Protein AF-A0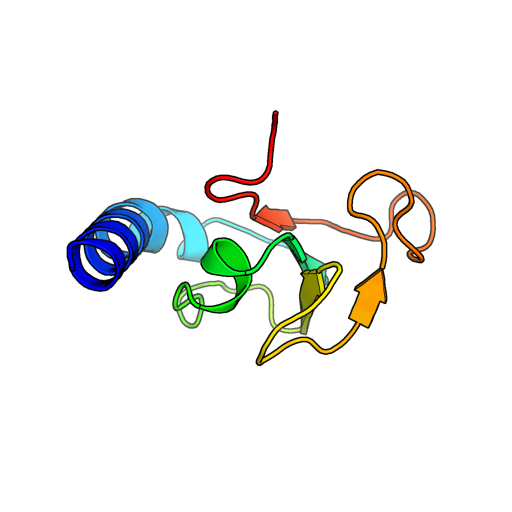AAW9EC09-F1 (afdb_monomer_lite)

Foldseek 3Di:
DCLVVVLVVVLVVCLVVLLVFDDAEEEQEDDSSVPRDSVSHPHDHYAYEDCDDPDHPYHDDPVDDPDDPPRHRHYHQDVNDD

Secondary structure (DSSP, 8-state):
--HHHHHHHHHHHHHHHHTT--SSEEEEESHHHHHS--TT-S--EEEEEESS-TT-SEE--TTS--S-TT--SEEE-TT---

Radius of gyration: 12.36 Å; chains: 1; bounding box: 35×24×30 Å

Structure (mmCIF, N/CA/C/O backbone):
data_AF-A0AAW9EC09-F1
#
_entry.id   AF-A0AAW9EC09-F1
#
loop_
_atom_site.group_PDB
_atom_site.id
_atom_site.type_symbol
_atom_site.label_atom_id
_atom_site.label_alt_id
_atom_site.label_comp_id
_atom_site.label_asym_id
_atom_site.label_entity_id
_atom_site.label_seq_id
_atom_site.pdbx_PDB_ins_code
_atom_site.Cartn_x
_atom_site.Cartn_y
_atom_site.Cartn_z
_atom_site.occupancy
_atom_site.B_iso_or_equiv
_atom_site.auth_seq_id
_atom_site.auth_comp_id
_atom_site.auth_asym_id
_atom_site.auth_atom_id
_atom_site.pdbx_PDB_model_num
ATOM 1 N N . PRO A 1 1 ? -22.548 -3.841 4.500 1.00 59.31 1 PRO A N 1
ATOM 2 C CA . PRO A 1 1 ? -22.681 -3.098 5.779 1.00 59.31 1 PRO A CA 1
ATOM 3 C C . PRO A 1 1 ? -21.457 -3.181 6.713 1.00 59.31 1 PRO A C 1
ATOM 5 O O . PRO A 1 1 ? -21.212 -2.212 7.408 1.00 59.31 1 PRO A O 1
ATOM 8 N N . TRP A 1 2 ? -20.686 -4.281 6.733 1.00 83.69 2 TRP A N 1
ATOM 9 C CA . TRP A 1 2 ? -19.540 -4.463 7.653 1.00 83.69 2 TRP A CA 1
ATOM 10 C C . TRP A 1 2 ? -18.168 -4.068 7.075 1.00 83.69 2 TRP A C 1
ATOM 12 O O . TRP A 1 2 ? -17.149 -4.322 7.708 1.00 83.69 2 TRP A O 1
ATOM 22 N N . GLY A 1 3 ? -18.136 -3.478 5.874 1.00 86.81 3 GLY A N 1
ATOM 23 C CA . GLY A 1 3 ? -16.893 -3.136 5.170 1.00 86.81 3 GLY A CA 1
ATOM 24 C C . GLY A 1 3 ? -16.020 -2.154 5.950 1.00 86.81 3 GLY A C 1
ATOM 25 O O . GLY A 1 3 ? -14.845 -2.435 6.154 1.00 86.81 3 GLY A O 1
ATOM 26 N N . GLU A 1 4 ? -16.614 -1.080 6.478 1.00 91.19 4 GLU A N 1
ATOM 27 C CA . GLU A 1 4 ? -15.891 -0.086 7.287 1.00 91.19 4 GLU A CA 1
ATOM 28 C C . GLU A 1 4 ? -15.270 -0.701 8.540 1.00 91.19 4 GLU A C 1
ATOM 30 O O . GLU A 1 4 ? -14.080 -0.551 8.773 1.00 91.19 4 GLU A O 1
ATOM 35 N N . HIS A 1 5 ? -16.032 -1.487 9.304 1.00 93.56 5 HIS A N 1
ATOM 36 C CA . HIS A 1 5 ? -15.497 -2.147 10.498 1.00 93.56 5 HIS A CA 1
ATOM 37 C C . HIS A 1 5 ? -14.399 -3.161 10.173 1.00 93.56 5 HIS A C 1
ATOM 39 O O . HIS A 1 5 ? -13.472 -3.348 10.958 1.00 93.56 5 HIS A O 1
ATOM 45 N N . TYR A 1 6 ? -14.487 -3.821 9.016 1.00 93.44 6 TYR A N 1
ATOM 46 C CA . TYR A 1 6 ? -13.425 -4.705 8.553 1.00 93.44 6 TYR A CA 1
ATOM 47 C C . TYR A 1 6 ? -12.154 -3.919 8.204 1.00 93.44 6 TYR A C 1
ATOM 49 O O . TYR A 1 6 ? -11.066 -4.310 8.624 1.00 93.44 6 TYR A O 1
ATOM 57 N N . ARG A 1 7 ? -12.293 -2.786 7.504 1.00 94.75 7 ARG A N 1
ATOM 58 C CA . ARG A 1 7 ? -11.194 -1.861 7.196 1.00 94.75 7 ARG A CA 1
ATOM 59 C C . ARG A 1 7 ? -10.542 -1.313 8.471 1.00 94.75 7 ARG A C 1
ATOM 61 O O . ARG A 1 7 ? -9.334 -1.445 8.625 1.00 94.75 7 ARG A O 1
ATOM 68 N N . GLU A 1 8 ? -11.330 -0.804 9.416 1.00 95.62 8 GLU A N 1
ATOM 69 C CA . GLU A 1 8 ? -10.854 -0.284 10.709 1.00 95.62 8 GLU A CA 1
ATOM 70 C C . GLU A 1 8 ? -10.106 -1.355 11.521 1.00 95.62 8 GLU A C 1
ATOM 72 O O . GLU A 1 8 ? -9.063 -1.090 12.122 1.00 95.62 8 GLU A O 1
ATOM 77 N N . ALA A 1 9 ? -10.604 -2.596 11.523 1.00 95.62 9 ALA A N 1
ATOM 78 C CA . ALA A 1 9 ? -9.926 -3.705 12.185 1.00 95.62 9 ALA A CA 1
ATOM 79 C C . ALA A 1 9 ? -8.574 -4.028 11.528 1.00 95.62 9 ALA A C 1
ATOM 81 O O . ALA A 1 9 ? -7.609 -4.323 12.238 1.00 95.62 9 ALA A O 1
ATOM 82 N N . LEU A 1 10 ? -8.483 -3.957 10.194 1.00 95.31 10 LEU A N 1
ATOM 83 C CA . LEU A 1 10 ? -7.218 -4.120 9.474 1.00 95.31 10 LEU A CA 1
ATOM 84 C C . LEU A 1 10 ? -6.241 -2.993 9.816 1.00 95.31 10 LEU A C 1
ATOM 86 O O . LEU A 1 10 ? -5.103 -3.280 10.174 1.00 95.31 10 LEU A O 1
ATOM 90 N N . GLU A 1 11 ? -6.680 -1.737 9.776 1.00 96.00 11 GLU A N 1
ATOM 91 C CA . GLU A 1 11 ? -5.867 -0.567 10.138 1.00 96.00 11 GLU A CA 1
ATOM 92 C C . GLU A 1 11 ? -5.305 -0.676 11.554 1.00 96.00 11 GLU A C 1
ATOM 94 O O . GLU A 1 11 ? -4.101 -0.515 11.765 1.00 96.00 11 GLU A O 1
ATOM 99 N N . TYR A 1 12 ? -6.150 -1.035 12.525 1.00 95.88 12 TYR A N 1
ATOM 100 C CA . TYR A 1 12 ? -5.726 -1.229 13.908 1.00 95.88 12 TYR A CA 1
ATOM 101 C C . TYR A 1 12 ? -4.604 -2.271 14.028 1.00 95.88 12 TYR A C 1
ATOM 103 O O . TYR A 1 12 ? -3.631 -2.062 14.755 1.00 95.88 12 TYR A O 1
ATOM 111 N N . GLN A 1 13 ? -4.712 -3.382 13.294 1.00 95.88 13 GLN A N 1
ATOM 112 C CA . GLN A 1 13 ? -3.702 -4.441 13.310 1.00 95.88 13 GLN A CA 1
ATOM 113 C 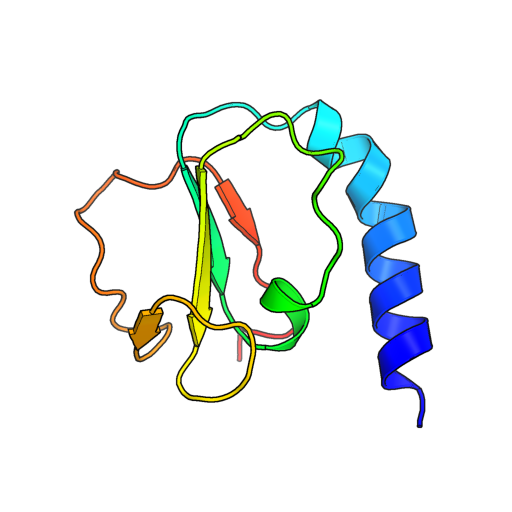C . GLN A 1 13 ? -2.440 -4.076 12.516 1.00 95.88 13 GLN A C 1
ATOM 115 O O . GLN A 1 13 ? -1.351 -4.500 12.898 1.00 95.88 13 GLN A O 1
ATOM 120 N N . LEU A 1 14 ? -2.558 -3.300 11.434 1.00 95.31 14 LEU A N 1
ATOM 121 C CA . LEU A 1 14 ? -1.448 -2.936 10.546 1.00 95.31 14 LEU A CA 1
ATOM 122 C C . LEU A 1 14 ? -0.619 -1.755 11.062 1.00 95.31 14 LEU A C 1
ATOM 124 O O . LEU A 1 14 ? 0.593 -1.735 10.850 1.00 95.31 14 LEU A O 1
ATOM 128 N N . ASN A 1 15 ? -1.225 -0.810 11.783 1.00 95.00 15 ASN A N 1
ATOM 129 C CA . ASN A 1 15 ? -0.558 0.406 12.262 1.00 95.00 15 ASN A CA 1
ATOM 130 C C . ASN A 1 15 ? 0.776 0.161 12.997 1.00 95.00 15 ASN A C 1
ATOM 132 O O . ASN A 1 15 ? 1.774 0.801 12.653 1.00 95.00 15 ASN A O 1
ATOM 136 N N . PRO A 1 16 ? 0.882 -0.799 13.940 1.00 95.00 16 PRO A N 1
ATOM 137 C CA . PRO A 1 16 ? 2.154 -1.102 14.601 1.00 95.00 16 PRO A CA 1
ATOM 138 C C . PRO A 1 16 ? 3.247 -1.634 13.660 1.00 95.00 16 PRO A C 1
ATOM 140 O O . PRO A 1 16 ? 4.429 -1.623 14.016 1.00 95.00 16 PRO A O 1
ATOM 143 N N . TRP A 1 17 ? 2.864 -2.154 12.493 1.00 94.19 17 TRP A N 1
ATOM 144 C CA . TRP A 1 17 ? 3.775 -2.686 11.481 1.00 94.19 17 TRP A CA 1
ATOM 145 C C . TRP A 1 17 ? 4.173 -1.641 10.453 1.00 94.19 17 TRP A C 1
ATOM 147 O O . TRP A 1 17 ? 5.324 -1.654 10.027 1.00 94.19 17 TRP A O 1
ATOM 157 N N . PHE A 1 18 ? 3.285 -0.711 10.104 1.00 95.06 18 PHE A N 1
ATOM 158 C CA . PHE A 1 18 ? 3.594 0.363 9.161 1.00 95.06 18 PHE A CA 1
ATOM 159 C C . PHE A 1 18 ? 4.815 1.188 9.581 1.00 95.06 18 PHE A C 1
ATOM 161 O O . PHE A 1 18 ? 5.678 1.461 8.747 1.00 95.06 18 PHE A O 1
ATOM 168 N N . ALA A 1 19 ? 4.967 1.467 10.878 1.00 89.31 19 ALA A N 1
ATOM 169 C CA . ALA A 1 19 ? 6.136 2.166 11.420 1.00 89.31 19 ALA A CA 1
ATOM 170 C C . ALA A 1 19 ? 7.466 1.389 11.275 1.00 89.31 19 ALA A C 1
ATOM 172 O O . ALA A 1 19 ? 8.541 1.957 11.458 1.00 89.31 19 ALA A O 1
ATOM 173 N N . LYS A 1 20 ? 7.403 0.084 10.981 1.00 93.31 20 LYS A N 1
ATOM 174 C CA . LYS A 1 20 ? 8.559 -0.815 10.826 1.00 93.31 20 LYS A CA 1
ATOM 175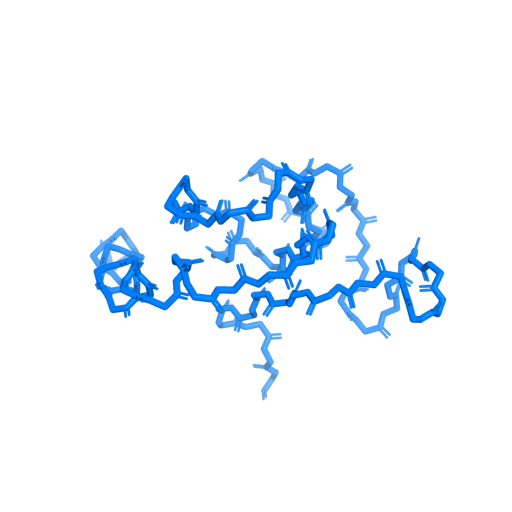 C C . LYS A 1 20 ? 8.868 -1.136 9.362 1.00 93.31 20 LYS A C 1
ATOM 177 O O . LYS A 1 20 ? 9.818 -1.869 9.096 1.00 93.31 20 LYS A O 1
ATOM 182 N N . MET A 1 21 ? 8.045 -0.662 8.428 1.00 94.25 21 MET A N 1
ATOM 183 C CA . MET A 1 21 ? 8.263 -0.840 6.996 1.00 94.25 21 MET A CA 1
ATOM 184 C C . MET A 1 21 ? 9.163 0.281 6.477 1.00 94.25 21 MET A C 1
ATOM 186 O O . MET A 1 21 ? 8.961 1.450 6.802 1.00 94.25 21 MET A O 1
ATOM 190 N N . TYR A 1 22 ? 10.150 -0.081 5.662 1.00 91.31 22 TYR A N 1
ATOM 191 C CA . TYR A 1 22 ? 11.135 0.844 5.109 1.00 91.31 22 TYR A CA 1
ATOM 192 C C . TYR A 1 22 ? 11.272 0.618 3.607 1.00 91.31 22 TYR A C 1
ATOM 194 O O . TYR A 1 22 ? 11.104 -0.501 3.128 1.00 91.31 22 TYR A O 1
ATOM 202 N N . GLY A 1 23 ? 11.591 1.684 2.882 1.00 93.44 23 GLY A N 1
ATOM 203 C CA . GLY A 1 23 ? 11.687 1.680 1.430 1.00 93.44 23 GLY A CA 1
ATOM 204 C C . GLY A 1 23 ? 11.333 3.043 0.853 1.00 93.44 23 GLY A C 1
ATOM 205 O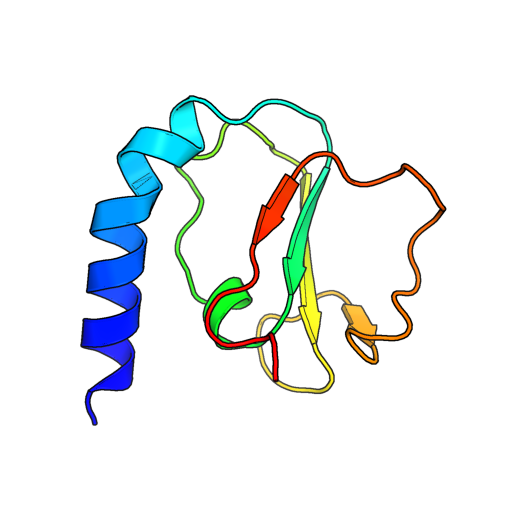 O . GLY A 1 23 ? 11.148 4.014 1.588 1.00 93.44 23 GLY A O 1
ATOM 206 N N . PHE A 1 24 ? 11.221 3.097 -0.466 1.00 94.69 24 PHE A N 1
ATOM 207 C CA . PHE A 1 24 ? 10.791 4.274 -1.207 1.00 94.69 24 PHE A CA 1
ATOM 208 C C . PHE A 1 24 ? 9.366 4.121 -1.730 1.00 94.69 24 PHE A C 1
ATOM 210 O O . PHE A 1 24 ? 8.623 5.095 -1.689 1.00 94.69 24 PHE A O 1
ATOM 217 N N . HIS A 1 25 ? 8.976 2.920 -2.169 1.00 97.19 25 HIS A N 1
ATOM 218 C CA . HIS A 1 25 ? 7.714 2.672 -2.865 1.00 97.19 25 HIS A CA 1
ATOM 219 C C . HIS A 1 25 ? 6.818 1.691 -2.111 1.00 97.19 25 HIS A C 1
ATOM 221 O O . HIS A 1 25 ? 7.178 0.524 -1.923 1.00 97.19 25 HIS A O 1
ATOM 227 N N . LEU A 1 26 ? 5.620 2.153 -1.750 1.00 97.75 26 LEU A N 1
ATOM 228 C CA . LEU A 1 26 ? 4.541 1.321 -1.230 1.00 97.75 26 LEU A CA 1
ATOM 229 C C . LEU A 1 26 ? 3.435 1.217 -2.279 1.00 97.75 26 LEU A C 1
ATOM 231 O O . LEU A 1 26 ? 2.874 2.223 -2.713 1.00 97.75 26 LEU A O 1
ATOM 235 N N . LEU A 1 27 ? 3.098 -0.010 -2.663 1.00 97.62 27 LEU A N 1
ATOM 236 C CA . LEU A 1 27 ? 2.023 -0.298 -3.602 1.00 97.62 27 LEU A CA 1
ATOM 237 C C . LEU A 1 27 ? 0.818 -0.911 -2.880 1.00 97.62 27 LEU A C 1
ATOM 239 O O . LEU A 1 27 ? 0.917 -1.976 -2.271 1.00 97.62 27 LEU A O 1
ATOM 243 N N . LYS A 1 28 ? -0.337 -0.253 -2.968 1.00 97.50 28 LYS A N 1
ATOM 244 C CA . LYS A 1 28 ? -1.618 -0.706 -2.407 1.00 97.50 28 LYS A CA 1
ATOM 245 C C . LYS A 1 28 ? -2.438 -1.296 -3.545 1.00 97.50 28 LYS A C 1
ATOM 247 O O . LYS A 1 28 ? -2.88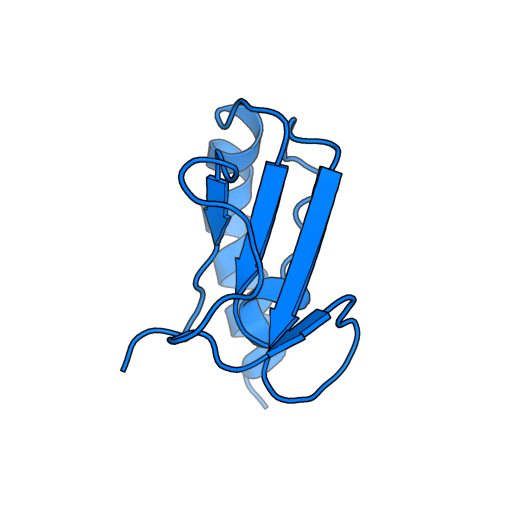2 -0.573 -4.433 1.00 97.50 28 LYS A O 1
ATOM 252 N N . VAL A 1 29 ? -2.595 -2.615 -3.551 1.00 96.50 29 VAL A N 1
ATOM 253 C CA . VAL A 1 29 ? -3.230 -3.345 -4.654 1.00 96.50 29 VAL A CA 1
ATOM 254 C C . VAL A 1 29 ? -4.655 -3.705 -4.258 1.00 96.50 29 VAL A C 1
ATOM 256 O O . VAL A 1 29 ? -4.853 -4.341 -3.228 1.00 96.50 29 VAL A O 1
ATOM 259 N N . GLY A 1 30 ? -5.637 -3.317 -5.069 1.00 94.69 30 GLY A N 1
ATOM 260 C CA . GLY A 1 30 ? -7.058 -3.556 -4.817 1.00 94.69 30 GLY A CA 1
ATOM 261 C C . GLY A 1 30 ? -7.747 -2.442 -4.020 1.00 94.69 30 GLY A C 1
ATOM 262 O O . GLY A 1 30 ? -7.109 -1.608 -3.378 1.00 94.69 30 GLY A O 1
AT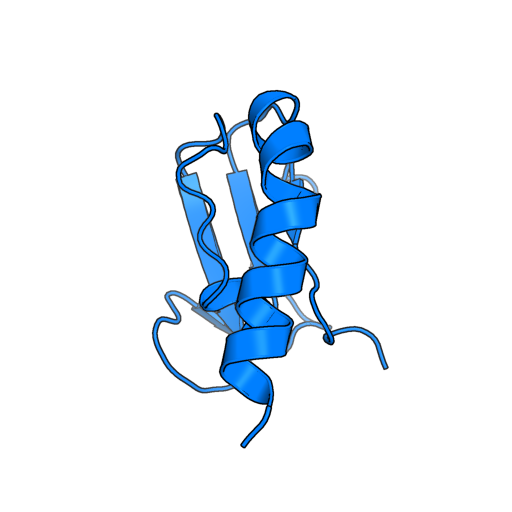OM 263 N N . ASN A 1 31 ? -9.081 -2.433 -4.070 1.00 93.19 31 ASN A N 1
ATOM 264 C CA . ASN A 1 31 ? -9.889 -1.321 -3.553 1.00 93.19 31 ASN A CA 1
ATOM 265 C C . ASN A 1 31 ? -9.804 -1.197 -2.031 1.00 93.19 31 ASN A C 1
ATOM 267 O O . ASN A 1 31 ? -9.557 -0.109 -1.525 1.00 93.19 31 ASN A O 1
ATOM 271 N N . LEU A 1 32 ? -9.910 -2.317 -1.310 1.00 94.00 32 LEU A N 1
ATOM 272 C CA . LEU A 1 32 ? -9.788 -2.302 0.147 1.00 94.00 32 LEU A CA 1
ATOM 273 C C . LEU A 1 32 ? -8.393 -1.848 0.585 1.00 94.00 32 LEU A C 1
ATOM 275 O O . LEU A 1 32 ? -8.273 -1.051 1.508 1.00 94.00 32 LEU A O 1
ATOM 279 N N . SER A 1 33 ? -7.339 -2.312 -0.097 1.00 95.88 33 SER A N 1
ATOM 280 C CA . SER A 1 33 ? -5.980 -1.853 0.190 1.00 95.88 33 SER A CA 1
ATOM 281 C C . SER A 1 33 ? -5.877 -0.346 0.046 1.00 95.88 33 SER A C 1
ATOM 283 O O . SER A 1 33 ? -5.304 0.281 0.922 1.00 95.88 33 SER A O 1
ATOM 285 N N . ALA A 1 34 ? -6.437 0.238 -1.015 1.00 95.44 34 ALA A N 1
ATOM 286 C CA . ALA A 1 34 ? -6.381 1.675 -1.257 1.00 95.44 34 ALA A CA 1
ATOM 287 C C . ALA A 1 34 ? -7.070 2.519 -0.177 1.00 95.44 34 ALA A C 1
ATOM 289 O O . ALA A 1 34 ? -6.595 3.615 0.119 1.00 95.44 34 ALA A O 1
ATOM 290 N N . GLU A 1 35 ? -8.153 2.003 0.406 1.00 94.75 35 GLU A N 1
ATOM 291 C CA . GLU A 1 35 ? -8.926 2.667 1.460 1.00 94.75 35 GLU A CA 1
ATOM 292 C C . GLU A 1 35 ? -8.271 2.581 2.846 1.00 94.75 35 GLU A C 1
ATOM 294 O O . GLU A 1 35 ? -8.568 3.419 3.690 1.00 94.75 35 GLU A O 1
ATOM 299 N N . ILE A 1 36 ? -7.381 1.610 3.086 1.00 95.50 36 ILE A N 1
ATOM 300 C CA . ILE A 1 36 ? -6.672 1.472 4.369 1.00 95.50 36 ILE A CA 1
ATOM 301 C C . ILE A 1 36 ? -5.812 2.708 4.631 1.00 95.50 36 ILE A C 1
ATOM 303 O O . ILE A 1 36 ? -4.949 3.036 3.818 1.00 95.50 36 ILE A O 1
ATOM 307 N N . ASP A 1 37 ? -5.991 3.357 5.773 1.00 95.06 37 ASP A N 1
ATOM 308 C CA . ASP A 1 37 ? -5.102 4.414 6.238 1.00 95.06 37 ASP A CA 1
ATOM 309 C C . ASP A 1 37 ? -3.698 3.851 6.507 1.00 95.06 37 ASP A C 1
ATOM 311 O O . ASP A 1 37 ? -3.495 2.919 7.289 1.00 95.06 37 ASP A O 1
ATOM 315 N N . SER A 1 38 ? -2.721 4.416 5.805 1.00 95.12 38 SER A N 1
ATOM 316 C CA . SER A 1 38 ? -1.309 4.053 5.859 1.00 95.12 38 SER A CA 1
ATOM 317 C C . SER A 1 38 ? -0.418 5.262 6.167 1.00 95.12 38 SER A C 1
ATOM 319 O O . SER A 1 38 ? 0.774 5.239 5.851 1.00 95.12 38 SER A O 1
ATOM 321 N N . GLU A 1 39 ? -0.962 6.307 6.806 1.00 93.38 39 GLU A N 1
ATOM 322 C CA . GLU A 1 39 ? -0.210 7.494 7.251 1.00 93.38 39 GLU A CA 1
ATOM 323 C C . GLU A 1 39 ? 0.899 7.151 8.255 1.00 93.38 39 GLU A C 1
ATOM 325 O O . GLU A 1 39 ? 1.954 7.783 8.267 1.00 93.38 39 GLU A O 1
ATOM 330 N N . ALA A 1 40 ? 0.708 6.103 9.062 1.00 93.88 40 ALA A N 1
ATOM 331 C CA . ALA A 1 40 ? 1.727 5.614 9.990 1.00 93.88 40 ALA A CA 1
ATOM 332 C C . ALA A 1 40 ? 2.928 4.941 9.289 1.00 93.88 40 ALA A C 1
ATOM 334 O O . ALA A 1 40 ? 3.899 4.567 9.953 1.00 93.88 40 ALA A O 1
ATOM 335 N N . CYS A 1 41 ? 2.872 4.734 7.967 1.00 95.50 41 CYS A N 1
ATOM 336 C CA . CYS A 1 41 ? 3.955 4.112 7.217 1.00 95.50 41 CYS A CA 1
ATOM 337 C C . CYS A 1 41 ? 5.041 5.127 6.867 1.00 95.50 41 CYS A C 1
ATOM 339 O O . CYS A 1 41 ? 4.768 6.179 6.298 1.00 95.50 41 CYS A O 1
ATOM 341 N N . ALA A 1 42 ? 6.301 4.781 7.143 1.00 93.00 42 ALA A N 1
ATOM 342 C CA . ALA A 1 42 ? 7.439 5.647 6.831 1.00 93.00 42 ALA A CA 1
ATOM 343 C C . ALA A 1 42 ? 7.715 5.779 5.319 1.00 93.00 42 ALA A C 1
ATOM 345 O O . ALA A 1 42 ? 8.465 6.663 4.903 1.00 93.00 42 ALA A O 1
ATOM 346 N N . VAL A 1 43 ? 7.133 4.903 4.494 1.00 95.81 43 VAL A N 1
ATOM 347 C CA . VAL A 1 43 ? 7.289 4.931 3.038 1.00 95.81 43 VAL A CA 1
ATOM 348 C C . VAL A 1 43 ? 6.394 6.025 2.455 1.00 95.81 43 VAL A C 1
ATOM 350 O O . VAL A 1 43 ? 5.168 5.917 2.456 1.00 95.81 43 VAL A O 1
ATOM 353 N N . SER A 1 44 ? 7.018 7.097 1.967 1.00 90.12 44 SER A N 1
ATOM 354 C CA . SER A 1 44 ? 6.323 8.317 1.546 1.00 90.12 44 SER A CA 1
ATOM 355 C C . SER A 1 44 ? 5.640 8.200 0.186 1.00 90.12 44 SER A C 1
ATOM 357 O O . SER A 1 44 ? 4.561 8.758 -0.006 1.00 90.12 44 SER A O 1
ATOM 359 N N . HIS A 1 45 ? 6.243 7.487 -0.770 1.00 96.25 45 HIS A N 1
ATOM 360 C CA . HIS A 1 45 ? 5.660 7.341 -2.098 1.00 96.25 45 HIS A CA 1
ATOM 361 C C . HIS A 1 45 ? 4.722 6.132 -2.121 1.00 96.25 45 HIS A C 1
ATOM 363 O O . HIS A 1 45 ? 5.146 4.985 -2.279 1.00 96.25 45 HIS A O 1
ATOM 369 N N . GLN A 1 46 ? 3.434 6.414 -1.926 1.00 97.06 46 GLN A N 1
ATOM 370 C CA . GLN A 1 46 ? 2.371 5.414 -1.885 1.00 97.06 46 GLN A CA 1
ATOM 371 C C . GLN A 1 46 ? 1.493 5.511 -3.135 1.00 97.06 46 GLN A C 1
ATOM 373 O O . GLN A 1 46 ? 1.016 6.591 -3.492 1.00 97.06 46 GLN A O 1
ATOM 378 N N . VAL A 1 47 ? 1.266 4.378 -3.796 1.00 97.38 47 VAL A N 1
ATOM 379 C CA . VAL A 1 47 ? 0.496 4.286 -5.043 1.00 97.38 47 VAL A CA 1
ATOM 380 C C . VAL A 1 47 ? -0.611 3.250 -4.878 1.00 97.38 47 VAL A C 1
ATOM 382 O O . VAL A 1 47 ? -0.339 2.116 -4.492 1.00 97.38 47 VAL A O 1
ATOM 385 N N . ASN A 1 48 ? -1.851 3.612 -5.204 1.00 97.56 48 ASN A N 1
ATOM 386 C CA . ASN A 1 48 ? -2.978 2.688 -5.269 1.00 97.56 48 ASN A CA 1
ATOM 387 C C . ASN A 1 48 ? -3.172 2.203 -6.707 1.00 97.56 48 ASN A C 1
ATOM 389 O O . ASN A 1 48 ? -3.226 3.005 -7.649 1.00 97.56 48 ASN A O 1
ATOM 393 N N . VAL A 1 49 ? -3.314 0.888 -6.858 1.00 96.56 49 VAL A N 1
ATOM 394 C CA . VAL A 1 49 ? -3.570 0.229 -8.135 1.00 96.56 49 VAL A CA 1
ATOM 395 C C . VAL A 1 49 ? -4.752 -0.724 -8.028 1.00 96.56 49 VAL A C 1
ATOM 397 O O . VAL A 1 49 ? -4.804 -1.580 -7.145 1.00 96.56 49 VAL A O 1
ATOM 400 N N . SER A 1 50 ? -5.706 -0.608 -8.945 1.00 95.00 50 SER A N 1
ATOM 401 C CA . SER A 1 50 ? -6.777 -1.594 -9.096 1.00 95.00 50 SER A CA 1
ATOM 402 C C . SER A 1 50 ? -7.384 -1.541 -10.498 1.00 95.00 50 SER A C 1
ATOM 404 O O . SER A 1 50 ? -7.093 -0.640 -11.281 1.00 95.00 50 SER A O 1
ATOM 406 N N . LEU A 1 51 ? -8.253 -2.499 -10.829 1.00 93.38 51 LEU A N 1
ATOM 407 C CA . LEU A 1 51 ? -8.986 -2.498 -12.100 1.00 93.38 51 LEU A CA 1
ATOM 408 C C . LEU A 1 51 ? -10.013 -1.358 -12.203 1.00 93.38 51 LEU A C 1
ATOM 410 O O . LEU A 1 51 ? -10.371 -0.964 -13.308 1.00 93.38 51 LEU A O 1
ATOM 414 N N . GLN A 1 52 ? -10.524 -0.866 -11.071 1.00 91.94 52 GLN A N 1
ATOM 415 C CA . GLN A 1 52 ? -11.577 0.149 -11.001 1.00 91.94 52 GLN A CA 1
ATOM 416 C C . GLN A 1 52 ? -11.792 0.621 -9.561 1.00 91.94 52 GLN A C 1
ATOM 418 O O . GLN A 1 52 ? -11.626 -0.152 -8.623 1.00 91.94 52 GLN A O 1
ATOM 423 N N . GLY A 1 53 ? -12.301 1.837 -9.388 1.00 88.50 53 GLY A N 1
ATOM 424 C CA . GLY A 1 53 ? -12.670 2.384 -8.083 1.00 88.50 53 GLY A CA 1
ATOM 425 C C . GLY A 1 53 ? -11.951 3.691 -7.787 1.00 88.50 53 GLY A C 1
ATOM 426 O O . GLY A 1 53 ? -11.281 4.266 -8.643 1.00 88.50 53 GLY A O 1
ATOM 427 N N . SER A 1 54 ? -12.111 4.167 -6.561 1.00 87.00 54 SER A N 1
ATOM 428 C CA . SER A 1 54 ? -11.499 5.394 -6.061 1.00 87.00 54 SER A CA 1
ATOM 429 C C . SER A 1 54 ? -10.971 5.125 -4.654 1.00 87.00 54 SER A C 1
ATOM 431 O O . SER A 1 54 ? -11.658 4.420 -3.919 1.00 87.00 54 SER A O 1
ATOM 433 N N . PRO A 1 55 ? -9.805 5.668 -4.258 1.00 90.38 55 PRO A N 1
ATOM 434 C CA . PRO A 1 55 ? -8.968 6.640 -4.976 1.00 90.38 55 PRO A CA 1
ATOM 435 C C . PRO A 1 55 ? -7.754 5.992 -5.680 1.00 90.38 55 PRO A C 1
ATOM 437 O O . PRO A 1 55 ? -6.664 5.940 -5.114 1.00 90.38 55 PRO A O 1
ATOM 440 N N . MET A 1 56 ? -7.913 5.477 -6.907 1.00 92.94 56 MET A N 1
ATOM 441 C CA . MET A 1 56 ? -6.802 4.840 -7.640 1.00 92.94 56 MET A CA 1
ATOM 442 C C . MET A 1 56 ? -5.934 5.867 -8.371 1.00 92.94 56 MET A C 1
ATOM 444 O O . MET A 1 56 ? -6.463 6.734 -9.062 1.00 92.94 56 MET A O 1
ATOM 448 N N . GLN A 1 57 ? -4.608 5.723 -8.294 1.00 96.50 57 GLN A N 1
ATOM 449 C CA . GLN A 1 57 ? -3.670 6.461 -9.151 1.00 96.50 57 GLN A CA 1
ATOM 450 C C . GLN A 1 57 ? -3.353 5.695 -10.440 1.00 96.50 57 GLN A C 1
ATOM 452 O O . GLN A 1 57 ? -3.078 6.310 -11.468 1.00 96.50 57 GLN A O 1
ATOM 457 N N . VAL A 1 58 ? -3.380 4.359 -10.392 1.00 96.56 58 VAL A N 1
ATOM 458 C CA . VAL A 1 58 ? -3.078 3.495 -11.538 1.00 96.56 58 VAL A CA 1
ATOM 459 C C . VAL A 1 58 ? -4.222 2.511 -11.751 1.00 96.56 58 VAL A C 1
ATOM 461 O O . VAL A 1 58 ? -4.608 1.785 -10.838 1.00 96.56 58 VAL A O 1
ATOM 464 N N . THR A 1 59 ? -4.754 2.455 -12.971 1.00 96.06 59 THR A N 1
ATOM 465 C CA . THR A 1 59 ? -5.745 1.444 -13.355 1.00 96.06 59 THR A CA 1
ATOM 466 C C . THR A 1 59 ? -5.057 0.297 -14.084 1.00 96.06 59 THR A C 1
ATOM 468 O O . THR A 1 59 ? -4.587 0.482 -15.205 1.00 96.06 59 THR A O 1
ATOM 471 N N . ALA A 1 60 ? -4.974 -0.875 -13.455 1.00 94.88 60 ALA A N 1
ATOM 472 C CA . ALA A 1 60 ? -4.348 -2.057 -14.044 1.00 94.88 60 ALA A CA 1
ATOM 473 C C . ALA A 1 60 ? -4.841 -3.361 -13.405 1.00 94.88 60 ALA A C 1
ATOM 475 O O . ALA A 1 60 ? -5.364 -3.368 -12.289 1.00 94.88 60 ALA A O 1
ATOM 476 N N . ASP A 1 61 ? -4.639 -4.468 -14.119 1.00 92.56 61 ASP A N 1
ATOM 477 C CA . ASP A 1 61 ? -4.825 -5.815 -13.585 1.00 92.56 61 ASP A CA 1
ATOM 478 C C . ASP A 1 61 ? -3.742 -6.111 -12.524 1.00 92.56 61 ASP A C 1
ATOM 480 O O . ASP A 1 61 ? -2.553 -6.015 -12.840 1.00 92.56 61 ASP A O 1
ATOM 484 N N . PRO A 1 62 ? -4.112 -6.486 -11.281 1.00 89.62 62 PRO A N 1
ATOM 485 C CA . PRO A 1 62 ? -3.168 -6.902 -10.242 1.00 89.62 62 PRO A CA 1
ATOM 486 C C . PRO A 1 62 ? -2.206 -8.025 -10.648 1.00 89.62 62 PRO A C 1
ATOM 488 O O . PRO A 1 62 ? -1.128 -8.132 -10.067 1.00 89.62 62 PRO A O 1
ATOM 491 N N . LEU A 1 63 ? -2.571 -8.857 -11.630 1.00 90.06 63 LEU A N 1
ATOM 492 C CA . LEU A 1 63 ? -1.706 -9.915 -12.162 1.00 90.06 63 LEU A CA 1
ATOM 493 C C . LEU A 1 63 ? -0.727 -9.414 -13.235 1.00 90.06 63 LEU A C 1
ATOM 495 O O . LEU A 1 63 ? 0.226 -10.113 -13.569 1.00 90.06 63 LEU A O 1
ATOM 499 N N . HIS A 1 64 ? -0.933 -8.202 -13.755 1.00 92.62 64 HIS A N 1
ATOM 500 C CA . HIS A 1 64 ? -0.142 -7.589 -14.821 1.00 92.62 64 HIS A CA 1
ATOM 501 C C . HIS A 1 64 ? 0.197 -6.137 -14.460 1.00 92.62 64 HIS A C 1
ATOM 503 O O . HIS A 1 64 ? -0.192 -5.184 -15.140 1.00 92.62 64 HIS A O 1
ATOM 509 N N . LEU A 1 65 ? 0.913 -5.974 -13.347 1.00 94.31 65 LEU A N 1
ATOM 510 C CA . LEU A 1 65 ? 1.259 -4.668 -12.797 1.00 94.31 65 LEU A CA 1
ATOM 511 C C . LEU A 1 65 ? 2.156 -3.851 -13.753 1.00 94.31 65 LEU A C 1
ATOM 513 O O . LEU A 1 65 ? 3.201 -4.346 -14.177 1.00 94.31 65 LEU A O 1
ATOM 517 N N . PRO A 1 66 ? 1.822 -2.578 -14.043 1.00 95.88 66 PRO A N 1
ATOM 518 C CA . PRO A 1 66 ? 2.570 -1.726 -14.966 1.00 95.88 66 PRO A CA 1
ATOM 519 C C . PRO A 1 66 ? 3.744 -1.014 -14.267 1.00 95.88 66 PRO A C 1
ATOM 521 O O . PRO A 1 66 ? 4.004 0.163 -14.513 1.00 95.88 66 PRO A O 1
ATOM 524 N N . PHE A 1 67 ? 4.434 -1.709 -13.364 1.00 96.00 67 PHE A N 1
ATOM 525 C CA . PHE A 1 67 ? 5.598 -1.194 -12.643 1.00 96.00 67 PHE A CA 1
ATOM 526 C C . PHE A 1 67 ? 6.855 -1.936 -13.090 1.00 96.00 67 PHE A C 1
ATOM 528 O O . PHE A 1 67 ? 6.792 -3.083 -13.533 1.00 96.00 67 PHE A O 1
ATOM 535 N N . ALA A 1 68 ? 8.004 -1.268 -13.007 1.00 96.50 68 ALA A N 1
ATOM 536 C CA . ALA A 1 68 ? 9.272 -1.892 -13.355 1.00 96.50 68 ALA A CA 1
ATOM 537 C C . ALA A 1 68 ? 9.595 -3.049 -12.393 1.00 96.50 68 ALA A C 1
ATOM 539 O O . ALA A 1 68 ? 9.229 -3.026 -11.217 1.00 96.50 68 ALA A O 1
ATOM 540 N N . ASP A 1 69 ? 10.314 -4.058 -12.885 1.00 94.62 69 ASP A N 1
ATOM 541 C CA . ASP A 1 69 ? 10.777 -5.147 -12.025 1.00 94.62 69 ASP A CA 1
ATOM 542 C C . ASP A 1 69 ? 11.651 -4.595 -10.884 1.00 94.62 69 ASP A C 1
ATOM 544 O O . ASP A 1 69 ? 12.466 -3.691 -11.091 1.00 94.62 69 ASP A O 1
ATOM 548 N N . LYS A 1 70 ? 11.475 -5.148 -9.677 1.00 92.94 70 LYS A N 1
ATOM 549 C CA . LYS A 1 70 ? 12.195 -4.759 -8.447 1.00 92.94 70 LYS A CA 1
ATOM 550 C C . LYS A 1 70 ? 12.070 -3.273 -8.072 1.00 92.94 70 LYS A C 1
ATOM 552 O O . LYS A 1 70 ? 12.976 -2.729 -7.446 1.00 92.94 70 LYS A O 1
ATOM 557 N N . SER A 1 71 ? 10.968 -2.610 -8.435 1.00 95.06 71 SER A N 1
ATOM 558 C CA . SER A 1 71 ? 10.751 -1.188 -8.120 1.00 95.06 71 SER A CA 1
ATOM 559 C C . SER A 1 71 ? 9.893 -0.922 -6.879 1.00 95.06 71 SER A C 1
ATOM 561 O O . SER A 1 71 ? 9.658 0.240 -6.561 1.00 95.06 71 SER A O 1
ATOM 563 N N . VAL A 1 72 ? 9.367 -1.960 -6.223 1.00 96.31 72 VAL A N 1
ATOM 564 C CA . VAL A 1 72 ? 8.456 -1.839 -5.075 1.00 96.31 72 VAL A CA 1
ATOM 565 C C . VAL A 1 72 ? 9.088 -2.477 -3.846 1.00 96.31 72 VAL A C 1
ATOM 567 O O . VAL A 1 72 ? 9.524 -3.625 -3.906 1.00 96.31 72 VAL A O 1
ATOM 570 N N . ASP A 1 73 ? 9.111 -1.738 -2.738 1.00 95.88 73 ASP A N 1
ATOM 571 C CA . ASP A 1 73 ? 9.685 -2.193 -1.469 1.00 95.88 73 ASP A CA 1
ATOM 572 C C . ASP A 1 73 ? 8.620 -2.828 -0.564 1.00 95.88 73 ASP A C 1
ATOM 574 O O . ASP A 1 73 ? 8.888 -3.789 0.157 1.00 95.88 73 ASP A O 1
ATOM 578 N N . VAL A 1 74 ? 7.393 -2.294 -0.613 1.00 96.62 74 VAL A N 1
ATOM 579 C CA . VAL A 1 74 ? 6.267 -2.715 0.226 1.00 96.62 74 VAL A CA 1
ATOM 580 C C . VAL A 1 74 ? 5.020 -2.901 -0.629 1.00 96.62 74 VAL A C 1
ATOM 582 O O . VAL A 1 74 ? 4.646 -2.010 -1.387 1.00 96.62 74 VAL A O 1
ATOM 585 N N . CYS A 1 75 ? 4.324 -4.024 -0.452 1.00 95.25 75 CYS A N 1
ATOM 586 C CA . CYS A 1 75 ? 3.020 -4.263 -1.069 1.00 95.25 75 CYS A CA 1
ATOM 587 C C . CYS A 1 75 ? 1.955 -4.529 -0.003 1.00 95.25 75 CYS A C 1
ATOM 589 O O . CYS A 1 75 ? 2.147 -5.374 0.871 1.00 95.25 75 CYS A O 1
ATOM 591 N N . LEU A 1 76 ? 0.806 -3.864 -0.123 1.00 95.88 76 LEU A N 1
ATOM 592 C CA . LEU A 1 76 ? -0.391 -4.132 0.670 1.00 95.88 76 LEU A CA 1
ATOM 593 C C . LEU A 1 76 ? -1.458 -4.782 -0.217 1.00 95.88 76 LEU A C 1
ATOM 595 O O . LEU A 1 76 ? -1.885 -4.190 -1.208 1.00 95.88 76 LEU A O 1
ATOM 599 N N . LEU A 1 77 ? -1.880 -5.996 0.153 1.00 95.12 77 LEU A N 1
ATOM 600 C CA . LEU A 1 77 ? -2.869 -6.802 -0.573 1.00 95.12 77 LEU A CA 1
ATOM 601 C C . LEU A 1 77 ? -3.999 -7.258 0.365 1.00 95.12 77 LEU A C 1
ATOM 603 O O . LEU A 1 77 ? -4.130 -8.440 0.686 1.00 95.12 77 LEU A O 1
ATOM 607 N N . ALA A 1 78 ? -4.824 -6.326 0.832 1.00 93.38 78 ALA A N 1
ATOM 608 C CA . ALA A 1 78 ? -6.008 -6.645 1.620 1.00 93.38 78 ALA A CA 1
ATOM 609 C C . ALA A 1 78 ? -7.114 -7.198 0.707 1.00 93.38 78 ALA A C 1
ATOM 611 O O . ALA A 1 78 ? -7.584 -6.511 -0.198 1.00 93.38 78 ALA A O 1
ATOM 612 N N . HIS A 1 79 ? -7.521 -8.453 0.932 1.00 87.50 79 HIS A N 1
ATOM 613 C CA . HIS A 1 79 ? -8.603 -9.114 0.184 1.00 87.50 79 HIS A CA 1
ATOM 614 C C . HIS A 1 79 ? -8.426 -9.066 -1.352 1.00 87.50 79 HIS A C 1
ATOM 616 O O . HIS A 1 79 ? -9.369 -8.822 -2.097 1.00 87.50 79 HIS A O 1
ATOM 622 N N . THR A 1 80 ? -7.186 -9.236 -1.822 1.00 78.06 80 THR A N 1
ATOM 623 C CA . THR A 1 80 ? -6.818 -9.050 -3.242 1.00 78.06 80 THR A CA 1
ATOM 624 C C . THR A 1 80 ? -6.224 -10.309 -3.887 1.00 78.06 80 THR A C 1
ATOM 626 O O . THR A 1 80 ? -6.130 -10.388 -5.109 1.00 78.06 80 THR A O 1
ATOM 629 N N . LEU A 1 81 ? -5.848 -11.312 -3.085 1.00 67.69 81 LEU A N 1
ATOM 630 C CA . LEU A 1 81 ? -5.440 -12.624 -3.589 1.00 67.69 81 LEU A CA 1
ATOM 631 C C . LEU A 1 81 ? -6.682 -13.522 -3.752 1.00 67.69 81 LEU A C 1
ATOM 633 O O . LEU A 1 81 ? -7.542 -13.480 -2.866 1.00 67.69 81 LEU A O 1
ATOM 637 N N . PRO A 1 82 ? -6.794 -14.278 -4.860 1.00 60.53 82 PRO A N 1
ATOM 638 C CA . PRO A 1 82 ? -7.891 -15.219 -5.088 1.00 60.53 82 PRO A CA 1
ATOM 639 C C . PRO A 1 82 ? -7.899 -16.390 -4.096 1.00 60.53 82 PRO A C 1
ATOM 641 O O . PRO A 1 82 ? -6.818 -16.742 -3.566 1.00 60.53 82 PRO A O 1
#

Organism: Klebsiella aerogenes (NCBI:txid548)

Sequence (82 aa):
PWGEHYREALEYQLNPWFAKMYGFHLLKVGNLSAEIDSEACAVSHQVNVSLQGSPMQVTADPLHLPFADKSVDVCLLAHTLP

pLDDT: mean 92.81, std 6.76, range [59.31, 97.75]